Protein AF-A0A4Q1SYP5-F1 (afdb_monomer)

Foldseek 3Di:
DDDDFQFKKWKAQPVVRDIFIWTWHDDDQQWTWTQTDPPRDIDIDGNVCCVVVRMPIGGDDDD

Nearest PDB structures (foldseek):
  3s6w-assembly1_A  TM=7.836E-01  e=1.587E-01  Homo sapiens
  8ram-assembly1_Z  TM=7.251E-01  e=1.333E-01  Saccharomyces cerevisiae
  2otg-assembly1_A  TM=6.947E-01  e=1.413E-01  Placopecten magellanicus
  1kk8-assembly1_A  TM=6.215E-01  e=6.041E-01  Argopecten irradians
  3i5i-assembly1_A  TM=6.774E-01  e=1.531E+00  Doryteuthis pealeii

Mean predicted aligned error: 3.47 Å

pLDDT: mean 92.17, std 8.51, range [46.5, 97.62]

Structure (mmCIF, N/CA/C/O backbone):
data_AF-A0A4Q1SYP5-F1
#
_entry.id   AF-A0A4Q1SYP5-F1
#
loop_
_atom_site.group_PDB
_atom_site.id
_atom_site.type_symbol
_atom_site.label_atom_id
_atom_site.label_alt_id
_atom_site.label_comp_id
_atom_site.label_asym_id
_atom_site.label_entity_id
_atom_site.label_seq_id
_atom_site.pdbx_PDB_ins_code
_atom_site.Cartn_x
_atom_site.Cartn_y
_atom_site.Cartn_z
_atom_site.occupancy
_atom_site.B_iso_or_equiv
_atom_site.auth_seq_id
_atom_site.auth_comp_id
_atom_site.auth_asym_id
_atom_site.auth_atom_id
_atom_site.pdbx_PDB_model_num
ATOM 1 N N . MET A 1 1 ? -5.585 -7.497 7.051 1.00 68.94 1 MET A N 1
ATOM 2 C CA . MET A 1 1 ? -4.192 -7.909 6.763 1.00 68.94 1 MET A CA 1
ATOM 3 C C . MET A 1 1 ? -3.304 -6.694 6.968 1.00 68.94 1 MET A C 1
ATOM 5 O O . MET A 1 1 ? -3.645 -5.641 6.447 1.00 68.94 1 MET A O 1
ATOM 9 N N . PHE A 1 2 ? -2.242 -6.807 7.764 1.00 81.25 2 PHE A N 1
ATOM 10 C CA . PHE A 1 2 ? -1.309 -5.710 8.046 1.00 81.25 2 PHE A CA 1
ATOM 11 C C . PHE A 1 2 ? -0.036 -5.907 7.218 1.00 81.25 2 PHE A C 1
ATOM 13 O O . PHE A 1 2 ? 0.531 -7.000 7.238 1.00 81.25 2 PHE A O 1
ATOM 20 N N . ILE A 1 3 ? 0.402 -4.879 6.483 1.00 85.12 3 ILE A N 1
ATOM 21 C CA . ILE A 1 3 ? 1.678 -4.899 5.756 1.00 85.12 3 ILE A CA 1
ATOM 22 C C . ILE A 1 3 ? 2.619 -3.897 6.436 1.00 85.12 3 ILE A C 1
ATOM 24 O O . ILE A 1 3 ? 2.301 -2.708 6.460 1.00 85.12 3 ILE A O 1
ATOM 28 N N . PRO A 1 4 ? 3.767 -4.340 6.982 1.00 88.62 4 PRO A N 1
ATOM 29 C CA . PRO A 1 4 ? 4.684 -3.444 7.674 1.00 88.62 4 PRO A CA 1
ATOM 30 C C . PRO A 1 4 ? 5.315 -2.423 6.721 1.00 88.62 4 PRO A C 1
ATOM 32 O O . PRO A 1 4 ? 5.428 -2.647 5.510 1.00 88.62 4 PRO A O 1
ATOM 35 N N . SER A 1 5 ? 5.760 -1.302 7.289 1.00 91.56 5 SER A N 1
ATOM 36 C CA . SER A 1 5 ? 6.476 -0.262 6.551 1.00 91.56 5 SER A CA 1
ATOM 37 C C . SER A 1 5 ? 7.745 -0.811 5.883 1.00 91.56 5 SER A C 1
ATOM 39 O O . SER A 1 5 ? 8.323 -1.824 6.278 1.00 91.56 5 SER A O 1
ATOM 41 N N . GLY A 1 6 ? 8.153 -0.171 4.789 1.00 91.19 6 GLY A N 1
ATOM 42 C CA . GLY A 1 6 ? 9.305 -0.561 3.978 1.00 91.19 6 GLY A CA 1
ATOM 43 C C . GLY A 1 6 ? 9.042 -1.702 2.991 1.00 91.19 6 GLY A C 1
ATOM 44 O O . GLY A 1 6 ? 9.822 -1.869 2.052 1.00 91.19 6 GLY A O 1
ATOM 45 N N . LYS A 1 7 ? 7.943 -2.456 3.130 1.00 93.56 7 LYS A N 1
ATOM 46 C CA . LYS A 1 7 ? 7.603 -3.529 2.186 1.00 93.56 7 LYS A CA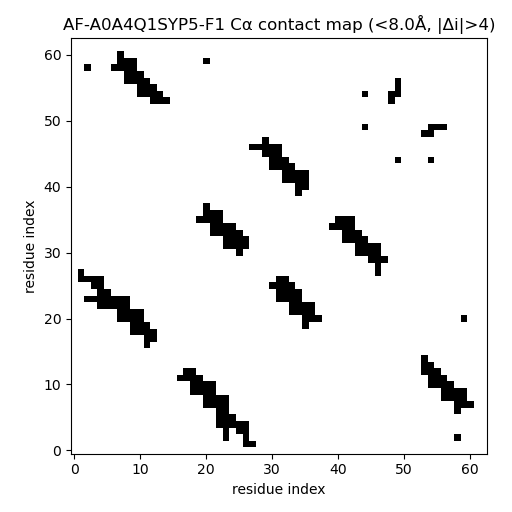 1
ATOM 47 C C . LYS A 1 7 ? 7.196 -2.976 0.826 1.00 93.56 7 LYS A C 1
ATOM 49 O O . LYS A 1 7 ? 6.445 -2.004 0.730 1.00 93.56 7 LYS A O 1
ATOM 54 N N . ARG A 1 8 ? 7.677 -3.639 -0.225 1.00 95.56 8 ARG A N 1
ATOM 55 C CA . ARG A 1 8 ? 7.285 -3.379 -1.610 1.00 95.56 8 ARG A CA 1
ATOM 56 C C . ARG A 1 8 ? 5.936 -4.034 -1.889 1.00 95.56 8 ARG A C 1
ATOM 58 O O . ARG A 1 8 ? 5.706 -5.185 -1.519 1.00 95.56 8 ARG A O 1
ATOM 65 N N . VAL A 1 9 ? 5.042 -3.294 -2.526 1.00 96.19 9 VAL A N 1
ATOM 66 C CA . VAL A 1 9 ? 3.668 -3.703 -2.801 1.00 96.19 9 VAL A CA 1
ATOM 67 C C . VAL A 1 9 ? 3.259 -3.338 -4.221 1.00 96.19 9 VAL A C 1
ATOM 69 O O . VAL A 1 9 ? 3.715 -2.342 -4.784 1.00 96.19 9 VAL A O 1
ATOM 72 N N . LYS A 1 10 ? 2.350 -4.135 -4.777 1.00 96.62 10 LYS A N 1
ATOM 73 C CA . LYS A 1 10 ? 1.570 -3.802 -5.965 1.00 96.62 10 LYS A CA 1
ATOM 74 C C . LYS A 1 10 ? 0.219 -3.261 -5.517 1.00 96.62 10 LYS A C 1
ATOM 76 O O . LYS A 1 10 ? -0.496 -3.930 -4.765 1.00 96.62 10 LYS A O 1
ATOM 81 N N . VAL A 1 11 ? -0.110 -2.065 -5.989 1.00 96.50 11 VAL A N 1
ATOM 82 C CA . VAL A 1 11 ? -1.372 -1.368 -5.732 1.00 96.50 11 VAL A CA 1
ATOM 83 C C . VAL A 1 11 ? -2.215 -1.411 -7.000 1.00 96.50 11 VAL A C 1
ATOM 85 O O . VAL A 1 11 ? -1.714 -1.106 -8.081 1.00 96.50 11 VAL A O 1
ATOM 88 N N . ASN A 1 12 ? -3.482 -1.790 -6.865 1.00 97.00 12 ASN A N 1
ATOM 89 C CA . ASN A 1 12 ? -4.486 -1.746 -7.923 1.00 97.00 12 ASN A CA 1
ATOM 90 C C . ASN A 1 12 ? -5.693 -0.929 -7.437 1.00 97.00 12 ASN A C 1
ATOM 92 O O . ASN A 1 12 ? -6.287 -1.263 -6.411 1.00 97.00 12 ASN A O 1
ATOM 96 N N . ILE A 1 13 ? -6.019 0.144 -8.156 1.00 95.25 13 ILE A N 1
ATOM 97 C CA . ILE A 1 13 ? -7.151 1.037 -7.900 1.00 95.25 13 ILE A CA 1
ATOM 98 C C . ILE A 1 13 ? -8.185 0.795 -9.001 1.00 95.25 13 ILE A C 1
ATOM 100 O O . ILE A 1 13 ? -8.060 1.330 -10.106 1.00 95.25 13 ILE A O 1
ATOM 104 N N . TRP A 1 14 ? -9.214 0.006 -8.694 1.00 89.75 14 TRP A N 1
ATOM 105 C CA . TRP A 1 14 ? -10.157 -0.490 -9.700 1.00 89.75 14 TRP A CA 1
ATOM 106 C C . TRP A 1 14 ? -10.982 0.618 -10.353 1.00 89.75 14 TRP A C 1
ATOM 108 O O . TRP A 1 14 ? -11.072 0.654 -11.575 1.00 89.75 14 TRP A O 1
ATOM 118 N N . GLU A 1 15 ? -11.502 1.569 -9.568 1.00 89.50 15 GLU A N 1
ATOM 119 C CA . GLU A 1 15 ? -12.323 2.686 -10.077 1.00 89.50 15 GLU A CA 1
ATOM 120 C C . GLU A 1 15 ? -11.583 3.564 -11.099 1.00 89.50 15 GLU A C 1
ATOM 122 O O . GLU A 1 15 ? -12.216 4.262 -11.885 1.00 89.50 15 GLU A O 1
ATOM 127 N N . LYS A 1 16 ? -10.244 3.540 -11.095 1.00 88.88 16 LYS A N 1
ATOM 128 C CA . LYS A 1 16 ? -9.407 4.354 -11.986 1.00 88.88 16 LYS A CA 1
ATOM 129 C C . LYS A 1 16 ? -8.648 3.530 -13.029 1.00 88.88 16 LYS A C 1
ATOM 131 O O . LYS A 1 16 ? -7.945 4.116 -13.844 1.00 88.88 16 LYS A O 1
ATOM 136 N N . GLY A 1 17 ? -8.719 2.197 -12.974 1.00 92.88 17 GLY A N 1
ATOM 137 C CA . GLY A 1 17 ? -7.883 1.315 -13.797 1.00 92.88 17 GLY A CA 1
ATOM 138 C C . GLY A 1 17 ? -6.375 1.517 -13.583 1.00 92.88 17 GLY A C 1
ATOM 139 O O . GLY A 1 17 ? -5.581 1.237 -14.477 1.00 92.88 17 GLY A O 1
ATOM 140 N N . ILE A 1 18 ? -5.962 2.039 -12.422 1.00 94.38 18 ILE A N 1
ATOM 141 C CA . ILE A 1 18 ? -4.561 2.376 -12.139 1.00 94.38 18 ILE A CA 1
ATOM 142 C C . ILE A 1 18 ? -3.892 1.210 -11.418 1.00 94.38 18 ILE A C 1
ATOM 144 O O . ILE A 1 18 ? -4.375 0.744 -10.386 1.00 94.38 18 ILE A O 1
ATOM 148 N N . VAL A 1 19 ? -2.719 0.806 -11.904 1.00 95.88 19 VAL A N 1
ATOM 149 C CA . VAL A 1 19 ? -1.859 -0.181 -11.244 1.00 95.88 19 VAL A CA 1
ATOM 150 C C . VAL A 1 19 ? -0.443 0.368 -11.133 1.00 95.88 19 VAL A C 1
ATOM 152 O O . VAL A 1 19 ? 0.108 0.866 -12.111 1.00 95.88 19 VAL A O 1
ATOM 155 N N . PHE A 1 20 ? 0.169 0.268 -9.952 1.00 96.25 20 PHE A N 1
ATOM 156 C CA . PHE A 1 20 ? 1.562 0.677 -9.758 1.00 96.25 20 PHE A CA 1
ATOM 157 C C . PHE A 1 20 ? 2.277 -0.124 -8.667 1.00 96.25 20 PHE A C 1
ATOM 159 O O . PHE A 1 20 ? 1.655 -0.782 -7.831 1.00 96.25 20 PHE A O 1
ATOM 166 N N . LEU A 1 21 ? 3.609 -0.041 -8.678 1.00 97.06 21 LEU A N 1
ATOM 167 C CA . LEU A 1 21 ? 4.472 -0.552 -7.617 1.00 97.06 21 LEU A CA 1
ATOM 168 C C . LEU A 1 21 ? 4.870 0.576 -6.664 1.00 97.06 21 LEU A C 1
ATOM 170 O O . LEU A 1 21 ? 5.156 1.703 -7.085 1.00 97.06 21 LEU A O 1
ATOM 174 N N . GLY A 1 22 ? 4.879 0.267 -5.374 1.00 96.44 22 GLY A N 1
ATOM 175 C CA . GLY A 1 22 ? 5.200 1.221 -4.324 1.00 96.44 22 GLY A CA 1
ATOM 176 C C . GLY A 1 22 ? 5.781 0.560 -3.083 1.00 96.44 22 GLY A C 1
ATOM 177 O O . GLY A 1 22 ? 5.797 -0.662 -2.960 1.00 96.44 22 GLY A O 1
ATOM 178 N N . LYS A 1 23 ? 6.235 1.379 -2.137 1.00 96.81 23 LYS A N 1
ATOM 179 C CA . LYS A 1 23 ? 6.648 0.947 -0.799 1.00 96.81 23 LYS A CA 1
ATOM 180 C C . LYS A 1 23 ? 5.682 1.472 0.250 1.00 96.81 23 LYS A C 1
ATOM 182 O O . LYS A 1 23 ? 5.317 2.647 0.219 1.00 96.81 23 LYS A O 1
ATOM 187 N N . VAL A 1 24 ? 5.312 0.622 1.203 1.00 96.38 24 VAL A N 1
ATOM 188 C CA . VAL A 1 24 ? 4.495 1.029 2.349 1.00 96.38 24 VAL A CA 1
ATOM 189 C C . VAL A 1 24 ? 5.300 1.994 3.212 1.00 96.38 24 VAL A C 1
ATOM 191 O O . VAL A 1 24 ? 6.392 1.666 3.673 1.00 96.38 24 VAL A O 1
ATOM 194 N N . LYS A 1 25 ? 4.772 3.194 3.433 1.00 96.31 25 LYS A N 1
ATOM 195 C CA . LYS A 1 25 ? 5.307 4.150 4.408 1.00 96.31 25 LYS A CA 1
ATOM 196 C C . LYS A 1 25 ? 4.598 4.008 5.745 1.00 96.31 25 LYS A C 1
ATOM 198 O O . LYS A 1 25 ? 5.261 3.959 6.773 1.00 96.31 25 LYS A O 1
ATOM 203 N N . GLN A 1 26 ? 3.278 3.864 5.705 1.00 95.31 26 GLN A N 1
ATOM 204 C CA . GLN A 1 26 ? 2.428 3.719 6.879 1.00 95.31 26 GLN A CA 1
ATOM 205 C C . GLN A 1 26 ? 1.257 2.801 6.545 1.00 95.31 26 GLN A C 1
ATOM 207 O O . GLN A 1 26 ? 0.732 2.838 5.432 1.00 95.31 26 GLN A O 1
ATOM 212 N N . TRP A 1 27 ? 0.856 1.987 7.513 1.00 95.38 27 TRP A N 1
ATOM 213 C CA . TRP A 1 27 ? -0.330 1.148 7.428 1.00 95.38 27 TRP A CA 1
ATOM 214 C C . TRP A 1 27 ? -1.001 1.141 8.796 1.00 95.38 27 TRP A C 1
ATOM 216 O O . TRP A 1 27 ? -0.472 0.543 9.729 1.00 95.38 27 TRP A O 1
ATOM 226 N N . ASN A 1 28 ? -2.139 1.811 8.941 1.00 93.69 28 ASN A N 1
ATOM 227 C CA . ASN A 1 28 ? -2.930 1.776 10.169 1.00 93.69 28 ASN A CA 1
ATOM 228 C C . ASN A 1 28 ? -4.431 1.662 9.841 1.00 93.69 28 ASN A C 1
ATOM 230 O O . ASN A 1 28 ? -4.810 1.448 8.690 1.00 93.69 28 ASN A O 1
ATOM 234 N N . THR A 1 29 ? -5.280 1.715 10.865 1.00 92.25 29 THR A N 1
ATOM 235 C CA . THR A 1 29 ? -6.735 1.534 10.734 1.00 92.25 29 THR A CA 1
ATOM 236 C C . THR A 1 29 ? -7.462 2.741 10.144 1.00 92.25 29 THR A C 1
ATOM 238 O O . THR A 1 29 ? -8.640 2.625 9.819 1.00 92.25 29 THR A O 1
ATOM 241 N N . GLU A 1 30 ? -6.784 3.877 9.992 1.00 94.19 30 GLU A N 1
ATOM 242 C CA . GLU A 1 30 ? -7.336 5.098 9.403 1.00 94.19 30 GLU A CA 1
ATOM 243 C C . GLU A 1 30 ? -6.934 5.200 7.929 1.00 94.19 30 GLU A C 1
ATOM 245 O O . GLU A 1 30 ? -7.784 5.304 7.041 1.00 94.19 30 GLU A O 1
ATOM 250 N N . GLU A 1 31 ? -5.634 5.081 7.653 1.00 95.31 31 GLU A N 1
ATOM 251 C CA . GLU A 1 31 ? -5.063 5.234 6.324 1.00 95.31 31 GLU A CA 1
ATOM 252 C C . GLU A 1 31 ? -3.885 4.290 6.041 1.00 95.31 31 GLU A C 1
ATOM 254 O O . GLU A 1 31 ? -3.151 3.818 6.917 1.00 95.31 31 GLU A O 1
ATOM 259 N N . VAL A 1 32 ? -3.673 4.060 4.749 1.00 96.00 32 VAL A N 1
ATOM 260 C CA . VAL A 1 32 ? -2.489 3.405 4.206 1.00 96.00 32 VAL A CA 1
ATOM 261 C C . VAL A 1 32 ? -1.777 4.377 3.280 1.00 96.00 32 VAL A C 1
ATOM 263 O O . VAL A 1 32 ? -2.359 4.895 2.325 1.00 96.00 32 VAL A O 1
ATOM 266 N N . VAL A 1 33 ? -0.492 4.593 3.548 1.00 97.19 33 VAL A N 1
ATOM 267 C CA . VAL A 1 33 ? 0.362 5.518 2.804 1.00 97.19 33 VAL A CA 1
ATOM 268 C C . VAL A 1 33 ? 1.390 4.725 2.010 1.00 97.19 33 VAL A C 1
ATOM 270 O O . VAL A 1 33 ? 2.215 4.006 2.582 1.00 97.19 33 VAL A O 1
ATOM 273 N N . ILE A 1 34 ? 1.369 4.881 0.689 1.00 97.50 34 ILE A N 1
ATOM 274 C CA . ILE A 1 34 ? 2.264 4.203 -0.248 1.00 97.50 34 ILE A CA 1
ATOM 275 C C . ILE A 1 34 ? 3.094 5.234 -1.007 1.00 97.50 34 ILE A C 1
ATOM 277 O O . ILE A 1 34 ? 2.560 6.159 -1.609 1.00 97.50 34 ILE A O 1
ATOM 281 N N . HIS A 1 35 ? 4.408 5.044 -1.040 1.00 97.62 35 HIS A N 1
ATOM 282 C CA . HIS A 1 35 ? 5.301 5.811 -1.901 1.00 97.62 35 HIS A CA 1
ATOM 283 C C . HIS A 1 35 ? 5.492 5.070 -3.230 1.00 97.62 35 HIS A C 1
ATOM 285 O O . HIS A 1 35 ? 6.046 3.971 -3.240 1.00 97.62 35 HIS A O 1
ATOM 291 N N . GLN A 1 36 ? 5.009 5.634 -4.338 1.00 96.44 36 GLN A N 1
ATOM 292 C CA . GLN A 1 36 ? 5.126 5.046 -5.674 1.00 96.44 36 GLN A CA 1
ATOM 293 C C . GLN A 1 36 ? 6.576 5.106 -6.172 1.00 96.44 36 GLN A C 1
ATOM 295 O O . GLN A 1 36 ? 7.214 6.150 -6.101 1.00 96.44 36 GLN A O 1
ATOM 300 N N . GLU A 1 37 ? 7.088 4.006 -6.726 1.00 93.94 37 GLU A N 1
ATOM 301 C CA . GLU A 1 37 ? 8.514 3.902 -7.080 1.00 93.94 37 GLU A CA 1
ATOM 302 C C . GLU A 1 37 ? 8.903 4.717 -8.320 1.00 93.94 37 GLU A C 1
ATOM 304 O O . GLU A 1 37 ? 9.965 5.329 -8.338 1.00 93.94 37 GLU A O 1
ATOM 309 N N . ILE A 1 38 ? 8.055 4.751 -9.352 1.00 92.38 38 ILE A N 1
ATOM 310 C CA . ILE A 1 38 ? 8.396 5.395 -10.634 1.00 92.38 38 ILE A CA 1
ATOM 311 C C . ILE A 1 38 ? 8.291 6.918 -10.531 1.00 92.38 38 ILE A C 1
ATOM 313 O O . ILE A 1 38 ? 9.189 7.646 -10.929 1.00 92.38 38 ILE A O 1
ATOM 317 N N . THR A 1 39 ? 7.174 7.408 -9.999 1.00 94.50 39 THR A N 1
ATOM 318 C CA . THR A 1 39 ? 6.846 8.842 -9.995 1.00 94.50 39 THR A CA 1
ATOM 319 C C . THR A 1 39 ? 7.276 9.549 -8.716 1.00 94.50 39 THR A C 1
ATOM 321 O O . THR A 1 39 ? 7.109 10.761 -8.624 1.00 94.50 39 THR A O 1
ATOM 324 N N . GLN A 1 40 ? 7.736 8.800 -7.705 1.00 93.38 40 GLN A N 1
ATOM 325 C CA . GLN A 1 40 ? 7.993 9.293 -6.346 1.00 93.38 40 GLN A CA 1
ATOM 326 C C . GLN A 1 40 ? 6.776 9.994 -5.703 1.00 93.38 40 GLN A C 1
ATOM 328 O O . GLN A 1 40 ? 6.894 10.738 -4.731 1.00 93.38 40 GLN A O 1
ATOM 333 N N . LYS A 1 41 ? 5.562 9.763 -6.229 1.00 95.62 41 LYS A N 1
ATOM 334 C CA . LYS A 1 41 ? 4.330 10.305 -5.648 1.00 95.62 41 LYS A CA 1
ATOM 335 C C . LYS A 1 41 ? 3.938 9.521 -4.403 1.00 95.62 41 LYS A C 1
ATOM 337 O O . LYS A 1 41 ? 4.013 8.291 -4.372 1.00 95.62 41 LYS A O 1
ATOM 342 N N . VAL A 1 42 ? 3.452 10.235 -3.395 1.00 96.62 42 VAL A N 1
ATOM 343 C CA . VAL A 1 42 ? 2.851 9.635 -2.202 1.00 96.62 42 VAL A CA 1
ATOM 344 C C . VAL A 1 42 ? 1.352 9.499 -2.420 1.00 96.62 42 VAL A C 1
ATOM 346 O O . VAL A 1 42 ? 0.662 10.471 -2.718 1.00 96.62 42 VAL A O 1
ATOM 349 N N . TRP A 1 43 ? 0.858 8.282 -2.252 1.00 96.69 43 TRP A N 1
ATOM 350 C CA . TRP A 1 43 ? -0.552 7.943 -2.311 1.00 96.69 43 TRP A CA 1
ATOM 351 C C . TRP A 1 43 ? -1.061 7.649 -0.910 1.00 96.69 43 TRP A C 1
ATOM 353 O O . TRP A 1 43 ? -0.430 6.901 -0.163 1.00 96.69 43 TRP A O 1
ATOM 363 N N . LYS A 1 44 ? -2.211 8.228 -0.576 1.00 97.31 44 LYS A N 1
ATOM 364 C CA . LYS A 1 44 ? -2.931 7.971 0.667 1.00 97.31 44 LYS A CA 1
ATOM 365 C C . LYS A 1 44 ? -4.266 7.335 0.321 1.00 97.31 44 LYS A C 1
ATOM 367 O O . LYS A 1 44 ? -4.968 7.834 -0.556 1.00 97.31 44 LYS A O 1
ATOM 372 N N . PHE A 1 45 ? -4.585 6.243 0.995 1.00 95.38 45 PHE A N 1
ATOM 373 C CA . PHE A 1 45 ? -5.838 5.520 0.833 1.00 95.38 45 PHE A CA 1
ATOM 374 C 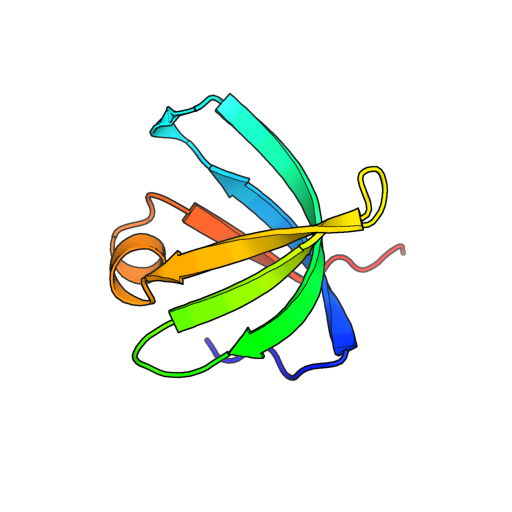C . PHE A 1 45 ? -6.488 5.374 2.196 1.00 95.38 45 PHE A C 1
ATOM 376 O O . PHE A 1 45 ? -5.808 4.995 3.151 1.00 95.38 45 PHE A O 1
ATOM 383 N N . ALA A 1 46 ? -7.792 5.623 2.293 1.00 95.94 46 ALA A N 1
ATOM 384 C CA . ALA A 1 46 ? -8.496 5.318 3.528 1.00 95.94 46 ALA A CA 1
ATOM 385 C C . ALA A 1 46 ? -8.522 3.797 3.719 1.00 95.94 46 ALA A C 1
ATOM 387 O O . ALA A 1 46 ? -8.798 3.046 2.777 1.00 95.94 46 ALA A O 1
ATOM 388 N N . TYR A 1 47 ? -8.274 3.318 4.940 1.00 93.75 47 TYR A N 1
ATOM 389 C CA . TYR A 1 47 ? -8.261 1.877 5.207 1.00 93.75 47 TYR A CA 1
ATOM 390 C C . TYR A 1 47 ? -9.605 1.221 4.840 1.00 93.75 47 TYR A C 1
ATOM 392 O O . TYR A 1 47 ? -9.652 0.109 4.311 1.00 93.75 47 TYR A O 1
ATOM 400 N N . LEU A 1 48 ? -10.706 1.961 5.006 1.00 94.56 48 LEU A N 1
ATOM 401 C CA . LEU A 1 48 ? -12.048 1.535 4.614 1.00 94.56 48 LEU A CA 1
ATOM 402 C C . LEU A 1 48 ? -12.189 1.252 3.107 1.00 94.56 48 LEU A C 1
ATOM 404 O O . LEU A 1 48 ? -12.934 0.352 2.727 1.00 94.56 48 LEU A O 1
ATOM 408 N N . GLU A 1 49 ? -11.493 1.982 2.233 1.00 93.56 49 GLU A N 1
ATOM 409 C CA . GLU A 1 49 ? -11.541 1.743 0.781 1.00 93.56 49 GLU A CA 1
ATOM 410 C C . GLU A 1 49 ? -10.864 0.426 0.399 1.00 93.56 49 GLU A C 1
ATOM 412 O O . GLU A 1 49 ? -11.303 -0.259 -0.528 1.00 93.56 49 GLU A O 1
ATOM 417 N N . ILE A 1 50 ? -9.833 0.044 1.154 1.00 92.88 50 ILE A N 1
ATOM 418 C CA . ILE A 1 50 ? -9.156 -1.244 1.010 1.00 92.88 50 ILE A CA 1
ATOM 419 C C . ILE A 1 50 ? -10.083 -2.368 1.479 1.00 92.88 50 ILE A C 1
ATOM 421 O O . ILE A 1 50 ? -10.240 -3.363 0.775 1.00 92.88 50 ILE A O 1
ATOM 425 N N . LEU A 1 51 ? -10.761 -2.189 2.621 1.00 92.12 51 LEU A N 1
ATOM 426 C CA . LEU A 1 51 ? -11.750 -3.153 3.123 1.00 92.12 51 LEU A CA 1
ATOM 427 C C . LEU A 1 51 ? -12.926 -3.346 2.156 1.00 92.12 51 LEU A C 1
ATOM 429 O O . LEU A 1 51 ? -13.387 -4.467 1.968 1.00 92.12 51 LEU A O 1
ATOM 433 N N . LYS A 1 52 ? -13.381 -2.269 1.507 1.00 93.44 52 LYS A N 1
ATOM 434 C CA . LYS A 1 52 ? -14.433 -2.308 0.477 1.00 93.44 52 LYS A CA 1
ATOM 435 C C . LYS 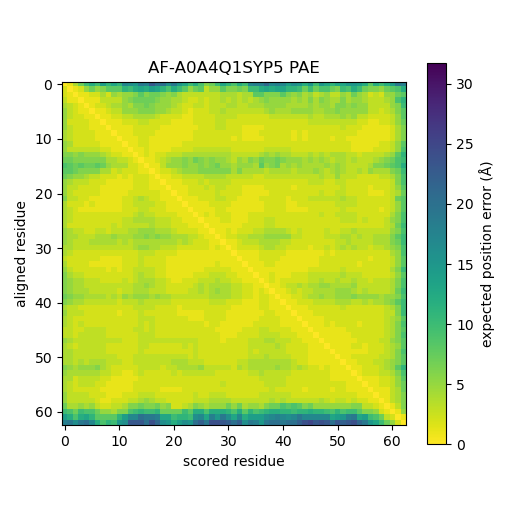A 1 52 ? -13.949 -2.855 -0.871 1.00 93.44 52 LYS A C 1
ATOM 437 O O . LYS A 1 52 ? -14.740 -2.938 -1.804 1.00 93.44 52 LYS A O 1
ATOM 442 N N . GLY A 1 53 ? -12.665 -3.189 -1.006 1.00 92.00 53 GLY A N 1
ATOM 443 C CA . GLY A 1 53 ? -12.095 -3.738 -2.234 1.00 92.00 53 GLY A CA 1
ATOM 444 C C . GLY A 1 53 ? -11.908 -2.726 -3.367 1.00 92.00 53 GLY A C 1
ATOM 445 O O . GLY A 1 53 ? -11.549 -3.137 -4.466 1.00 92.00 53 GLY A O 1
ATOM 446 N N . LYS A 1 54 ? -12.088 -1.419 -3.123 1.00 94.25 54 LYS A N 1
ATOM 447 C CA . LYS A 1 54 ? -11.822 -0.363 -4.120 1.00 94.25 54 LYS A CA 1
ATOM 448 C C . LYS A 1 54 ? -10.339 -0.281 -4.472 1.00 94.25 54 LYS A C 1
ATOM 450 O O . LYS A 1 54 ? -9.974 -0.044 -5.625 1.00 94.25 54 LYS A O 1
ATOM 455 N N . VAL A 1 55 ? -9.494 -0.510 -3.467 1.00 95.69 55 VAL A N 1
ATOM 456 C CA . VAL A 1 55 ? -8.038 -0.541 -3.595 1.00 95.69 55 VAL A CA 1
ATOM 457 C C . VAL A 1 55 ? -7.531 -1.892 -3.112 1.00 95.69 55 VAL A C 1
ATOM 459 O O . VAL A 1 55 ? -7.710 -2.258 -1.953 1.00 95.69 55 VAL A O 1
ATOM 462 N N . LYS A 1 56 ? -6.864 -2.639 -3.991 1.00 94.88 56 LYS A N 1
ATOM 463 C CA . LYS A 1 56 ? -6.189 -3.889 -3.633 1.00 94.88 56 LYS A CA 1
ATOM 464 C C . LYS A 1 56 ? -4.695 -3.630 -3.493 1.00 94.88 56 LYS A C 1
ATOM 466 O O . LYS A 1 56 ? -4.051 -3.189 -4.442 1.00 94.88 56 LYS A O 1
AT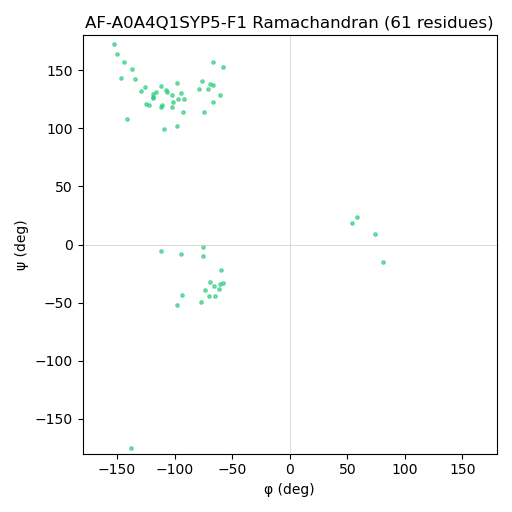OM 471 N N . ILE A 1 57 ? -4.142 -3.943 -2.324 1.00 95.25 57 ILE A N 1
ATOM 472 C CA . ILE A 1 57 ? -2.707 -3.833 -2.047 1.00 95.25 57 ILE A CA 1
ATOM 473 C C . ILE A 1 57 ? -2.177 -5.221 -1.704 1.00 95.25 57 ILE A C 1
ATOM 475 O O . ILE A 1 57 ? -2.723 -5.908 -0.845 1.00 95.25 57 ILE A O 1
ATOM 479 N N . SER A 1 58 ? -1.126 -5.643 -2.400 1.00 94.56 58 SER A N 1
ATOM 480 C CA . SER A 1 58 ? -0.526 -6.973 -2.247 1.00 94.56 58 SER A CA 1
ATOM 481 C C . SER A 1 58 ? 0.988 -6.866 -2.164 1.00 94.56 58 SER A C 1
ATOM 483 O O . SER A 1 58 ? 1.576 -6.024 -2.841 1.00 94.56 58 SER A O 1
ATOM 485 N N . ILE A 1 59 ? 1.620 -7.698 -1.332 1.00 93.44 59 ILE A N 1
AT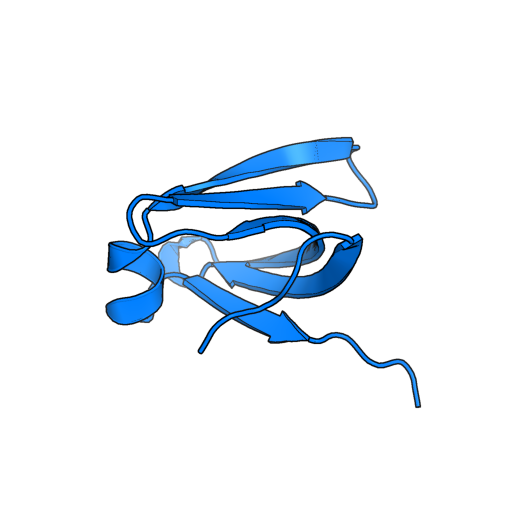OM 486 C CA . ILE A 1 59 ? 3.084 -7.760 -1.245 1.00 93.44 59 ILE A CA 1
ATOM 487 C C . ILE A 1 59 ? 3.626 -8.166 -2.614 1.00 93.44 59 ILE A C 1
ATOM 489 O O . ILE A 1 59 ? 3.168 -9.142 -3.204 1.00 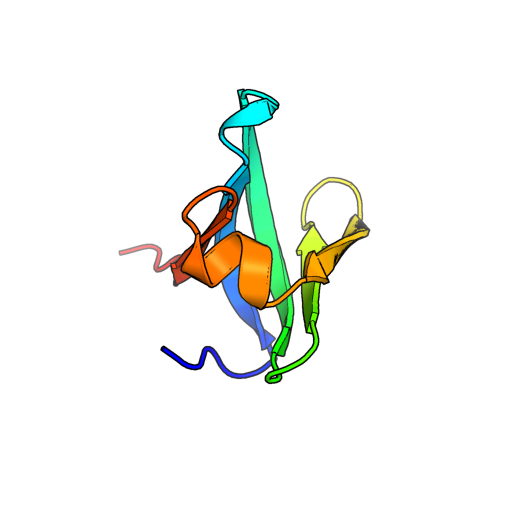93.44 59 ILE A O 1
ATOM 493 N N . TYR A 1 60 ? 4.579 -7.388 -3.119 1.00 89.94 60 TYR A N 1
ATOM 494 C CA . TYR A 1 60 ? 5.242 -7.671 -4.380 1.00 89.94 60 TYR A CA 1
ATOM 495 C C . TYR A 1 60 ? 6.569 -8.370 -4.091 1.00 89.94 60 TYR A C 1
ATOM 497 O O . TYR A 1 60 ? 7.541 -7.730 -3.685 1.00 89.94 60 TYR A O 1
ATOM 505 N N . SER A 1 61 ? 6.582 -9.684 -4.283 1.00 79.00 61 SER A N 1
ATOM 506 C CA . SER A 1 61 ? 7.781 -10.516 -4.225 1.00 79.00 61 SER A CA 1
ATOM 507 C C . SER A 1 61 ? 8.198 -10.826 -5.660 1.00 79.00 61 SER A C 1
ATOM 509 O O . SER A 1 61 ? 7.419 -11.430 -6.391 1.00 79.00 61 SER A O 1
ATOM 511 N N . ASN A 1 62 ? 9.394 -10.404 -6.077 1.00 60.53 62 ASN A N 1
ATOM 512 C CA . ASN A 1 62 ? 10.019 -11.013 -7.251 1.00 60.53 62 ASN A CA 1
ATOM 513 C C . ASN A 1 62 ? 10.520 -12.388 -6.797 1.00 60.53 62 ASN A C 1
ATOM 515 O O . ASN A 1 62 ? 11.363 -12.449 -5.900 1.00 60.53 62 A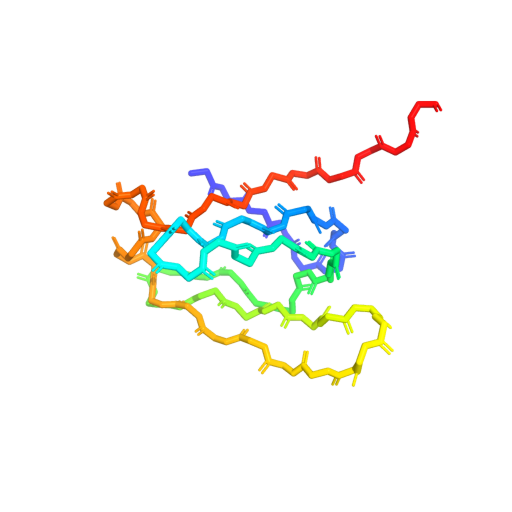SN A O 1
ATOM 519 N N . SER A 1 63 ? 9.934 -13.450 -7.345 1.00 46.50 63 SER A N 1
ATOM 520 C CA . SER A 1 63 ? 10.532 -14.787 -7.342 1.00 46.50 63 SER A CA 1
ATOM 521 C C . SER A 1 63 ? 11.705 -14.838 -8.310 1.00 46.50 63 SER A C 1
ATOM 523 O O . SER A 1 63 ? 11.646 -14.104 -9.324 1.00 46.50 63 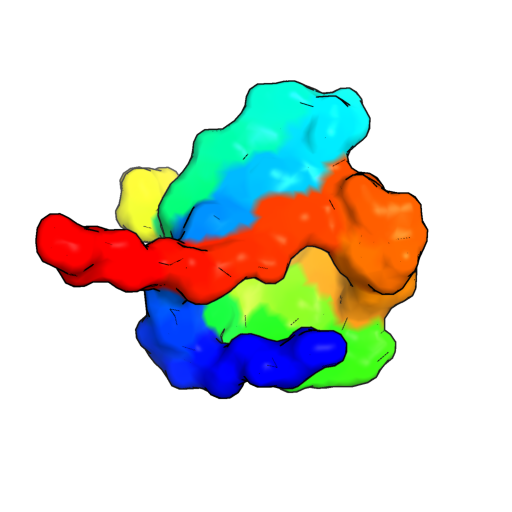SER A O 1
#

Radius of gyration: 10.66 Å; Cα contacts (8 Å, |Δi|>4): 126; chains: 1; bounding box: 25×25×24 Å

Solvent-accessible surface area (backbone atoms only — not comparable to full-atom values): 3625 Å² total; per-residue (Å²)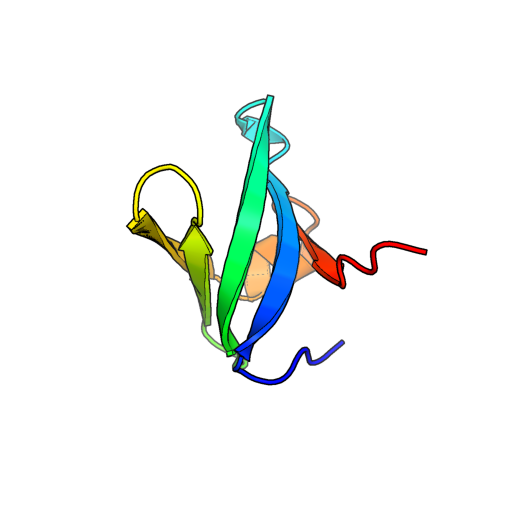: 137,89,65,63,59,73,40,47,27,39,39,37,34,63,93,73,75,44,71,50,53,25,29,30,67,40,65,52,88,65,39,34,32,32,38,29,68,88,79,67,45,77,44,79,41,52,33,64,42,41,75,71,59,46,34,47,76,42,82,54,75,86,127

Sequence (63 aa):
MFIPSGKRVKVNIWEKGIVFLGKVKQWNTEEVVIHQEITQKVWKFAYLEILKGKVKISIYSNS

Secondary structure (DSSP, 8-state):
----TT-EEEEEEGGGTEEEEEEEEEE-SSEEEEEETTT--EEEEEHHHHHTTSEEEEE----